Protein AF-A0A8S2ZDP2-F1 (afdb_monomer_lite)

Radius of gyration: 13.37 Å; chains: 1; bounding box: 25×30×28 Å

InterPro domains:
  IPR002108 Actin-depolymerising factor homology domain [PS51263] (1-41)
  IPR029006 ADF-H/Gelsolin-like domain superfamily [G3DSA:3.40.20.10] (1-44)

Secondary structure (DSSP, 8-state):
-HHHHHHHHHHHHH-GGG-------SSGGGSSHHHHHHHHHHHHSPP-

pLDDT: mean 89.66, std 6.99, range [66.69, 96.38]

Foldseek 3Di:
DVCVVCVVVVCVVVDVVPDPDDDDDPDVVCVDPVVVVVVVVVVVDDDD

Structure (mmCIF, N/CA/C/O backbone):
data_AF-A0A8S2ZDP2-F1
#
_entry.id   AF-A0A8S2ZDP2-F1
#
loop_
_atom_site.group_PDB
_atom_site.id
_atom_site.type_symbol
_atom_site.label_atom_id
_atom_site.label_alt_id
_atom_site.label_comp_id
_atom_site.label_asym_id
_atom_site.label_entity_id
_atom_site.label_seq_id
_atom_site.pdbx_PDB_ins_code
_ato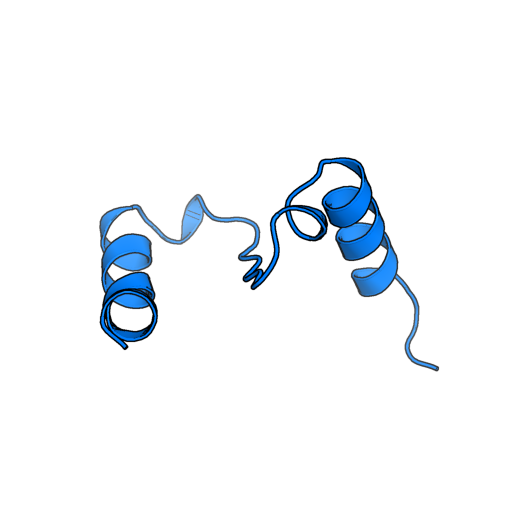m_site.Cartn_x
_atom_site.Cartn_y
_atom_site.Cartn_z
_atom_site.occupancy
_atom_site.B_iso_or_equiv
_atom_site.auth_seq_id
_atom_site.auth_comp_id
_atom_site.auth_asym_id
_atom_site.auth_atom_id
_atom_site.pdbx_PDB_model_num
ATOM 1 N N . MET A 1 1 ? 16.247 1.490 10.245 1.00 74.12 1 MET A N 1
ATOM 2 C CA . MET A 1 1 ? 14.871 0.956 10.389 1.00 74.12 1 MET A CA 1
ATOM 3 C C . MET A 1 1 ? 13.809 2.001 10.759 1.00 74.12 1 MET A C 1
ATOM 5 O O . MET A 1 1 ? 12.653 1.621 10.863 1.00 74.12 1 MET A O 1
ATOM 9 N N . LEU A 1 2 ? 14.139 3.297 10.883 1.00 88.19 2 LEU A N 1
ATOM 10 C CA . LEU A 1 2 ? 13.212 4.324 11.388 1.00 88.19 2 LEU A CA 1
ATOM 11 C C . LEU A 1 2 ? 11.853 4.360 10.660 1.00 88.19 2 LEU A C 1
ATOM 13 O O . LEU A 1 2 ? 10.820 4.219 11.303 1.00 88.19 2 LEU A O 1
ATOM 17 N N . TYR A 1 3 ? 11.847 4.453 9.328 1.00 87.31 3 TYR A N 1
ATOM 18 C CA . TYR A 1 3 ? 10.607 4.554 8.544 1.00 87.31 3 TYR A CA 1
ATOM 19 C C . TYR A 1 3 ? 9.733 3.298 8.597 1.00 87.31 3 TYR A C 1
ATOM 21 O O . TYR A 1 3 ? 8.513 3.398 8.681 1.00 87.31 3 TYR A O 1
ATOM 29 N N . ALA A 1 4 ? 10.346 2.113 8.616 1.00 86.12 4 ALA A N 1
ATOM 30 C CA . ALA A 1 4 ? 9.599 0.868 8.779 1.00 86.12 4 ALA A CA 1
ATOM 31 C C . ALA A 1 4 ? 8.948 0.783 10.171 1.00 86.12 4 ALA A C 1
ATOM 33 O O . ALA A 1 4 ? 7.826 0.300 10.289 1.00 86.12 4 ALA A O 1
ATOM 34 N N . SER A 1 5 ? 9.620 1.295 11.211 1.00 87.50 5 SER A N 1
ATOM 35 C CA . SER A 1 5 ? 9.077 1.329 12.575 1.00 87.50 5 SER A CA 1
ATOM 36 C C . SER A 1 5 ? 8.019 2.415 12.802 1.00 87.50 5 SER A C 1
ATOM 38 O O . SER A 1 5 ? 7.146 2.232 13.644 1.00 87.50 5 SER A O 1
ATOM 40 N N . THR A 1 6 ? 8.055 3.532 12.067 1.00 94.56 6 THR A N 1
ATOM 41 C CA . THR A 1 6 ? 7.147 4.673 12.295 1.00 94.56 6 THR A CA 1
ATOM 42 C C . THR A 1 6 ? 5.922 4.695 11.384 1.00 94.56 6 THR A C 1
ATOM 44 O O . THR A 1 6 ? 4.968 5.418 11.679 1.00 94.56 6 THR A O 1
ATOM 47 N N . VAL A 1 7 ? 5.892 3.891 10.313 1.00 94.25 7 VAL A N 1
ATOM 48 C CA . VAL A 1 7 ? 4.772 3.881 9.3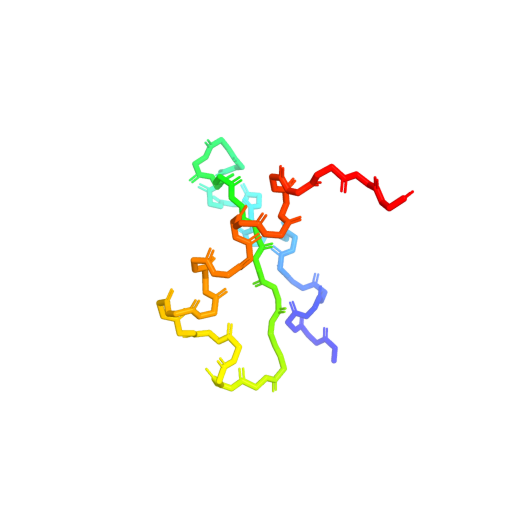55 1.00 94.25 7 VAL A CA 1
ATOM 49 C C . VAL A 1 7 ? 3.433 3.554 10.026 1.00 94.25 7 VAL A C 1
ATOM 51 O O . VAL A 1 7 ? 2.410 4.140 9.686 1.00 94.25 7 VAL A O 1
ATOM 54 N N . ALA A 1 8 ? 3.436 2.676 11.034 1.00 92.44 8 ALA A N 1
ATOM 55 C CA . ALA A 1 8 ? 2.230 2.306 11.770 1.00 92.44 8 ALA A CA 1
ATOM 56 C C . ALA A 1 8 ? 1.644 3.491 12.554 1.00 92.44 8 ALA A C 1
ATOM 58 O O . ALA A 1 8 ? 0.432 3.702 12.536 1.00 92.44 8 ALA A O 1
ATOM 59 N N . THR A 1 9 ? 2.504 4.295 13.186 1.00 95.31 9 THR A N 1
ATOM 60 C CA . THR A 1 9 ? 2.091 5.511 13.894 1.00 95.31 9 THR A CA 1
ATOM 61 C C . THR A 1 9 ? 1.493 6.518 12.918 1.00 95.31 9 THR A C 1
ATOM 63 O O . THR A 1 9 ? 0.384 6.986 13.145 1.00 95.31 9 THR A O 1
ATOM 66 N N . LEU A 1 10 ? 2.158 6.782 11.787 1.00 93.94 10 LEU A N 1
ATOM 67 C CA . LEU A 1 10 ? 1.652 7.708 10.764 1.00 93.94 10 LEU A CA 1
ATOM 68 C C . LEU A 1 10 ? 0.273 7.300 10.237 1.00 93.94 10 LEU A C 1
ATOM 70 O O . LEU A 1 10 ? -0.623 8.133 10.141 1.00 93.94 10 LEU A O 1
ATOM 74 N N . LYS A 1 11 ? 0.078 6.011 9.946 1.00 94.12 11 LYS A N 1
ATOM 75 C CA . LYS A 1 11 ? -1.2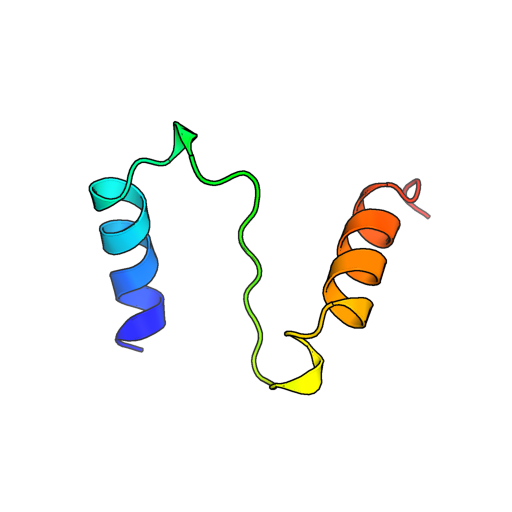15 5.485 9.494 1.00 94.12 11 LYS A CA 1
ATOM 76 C C . LYS A 1 11 ? -2.324 5.698 10.523 1.00 94.12 11 LYS A C 1
ATOM 78 O O . LYS A 1 11 ? -3.454 6.007 10.151 1.00 94.12 11 LYS A O 1
ATOM 83 N N . ARG A 1 12 ? -2.010 5.512 11.808 1.00 94.62 12 ARG A N 1
ATOM 84 C CA . ARG A 1 12 ? -2.967 5.710 12.899 1.00 94.62 12 ARG A CA 1
ATOM 85 C C . ARG A 1 12 ? -3.359 7.179 13.031 1.00 94.62 12 ARG A C 1
ATOM 87 O O . ARG A 1 12 ? -4.548 7.459 13.093 1.00 94.62 12 ARG A O 1
ATOM 94 N N . GLU A 1 13 ? -2.380 8.082 13.041 1.00 96.38 13 GLU A N 1
ATOM 95 C CA . GLU A 1 13 ? -2.627 9.524 13.179 1.00 96.38 13 GLU A CA 1
ATOM 96 C C . GLU A 1 13 ? -3.356 10.111 11.958 1.00 96.38 13 GLU A C 1
ATOM 98 O O . GLU A 1 13 ? -4.167 11.019 12.103 1.00 96.38 13 GLU A O 1
ATOM 103 N N . PHE A 1 14 ? -3.119 9.571 10.758 1.00 95.00 14 PHE A N 1
ATOM 104 C CA . PHE A 1 14 ? -3.834 9.979 9.545 1.00 95.00 14 PHE A CA 1
ATOM 105 C C . PHE A 1 14 ? -5.296 9.497 9.510 1.00 95.00 14 PHE A C 1
ATOM 107 O O . PHE A 1 14 ? -6.169 10.180 8.980 1.00 95.00 14 PHE A O 1
ATOM 114 N N . GLY A 1 15 ? -5.573 8.322 10.080 1.00 94.75 15 GLY A N 1
ATOM 115 C CA . GLY A 1 15 ? -6.887 7.685 10.060 1.00 94.75 15 GLY A CA 1
ATOM 116 C C . GLY A 1 15 ? -6.964 6.552 9.037 1.00 94.75 15 GLY A C 1
ATOM 117 O O . GLY A 1 15 ? -6.983 6.766 7.825 1.00 94.75 15 GLY A O 1
ATOM 118 N N . LEU A 1 16 ? -7.059 5.318 9.541 1.00 91.38 16 LEU A N 1
ATOM 119 C CA . LEU A 1 16 ? -7.041 4.096 8.727 1.00 91.38 16 LEU A CA 1
ATOM 120 C C . LEU A 1 16 ? -8.211 3.996 7.741 1.00 91.38 16 LEU A C 1
ATOM 122 O O . LEU A 1 16 ? -8.048 3.424 6.670 1.00 91.38 16 LEU A O 1
ATOM 126 N N . THR A 1 17 ? -9.362 4.579 8.075 1.00 94.94 17 THR A N 1
ATOM 127 C CA . THR A 1 17 ? -10.574 4.554 7.241 1.00 94.94 17 THR A CA 1
ATOM 128 C C . THR A 1 17 ? -10.364 5.188 5.863 1.00 94.94 17 THR A C 1
ATOM 130 O O . THR A 1 17 ? -11.053 4.831 4.914 1.00 94.94 17 THR A O 1
ATOM 133 N N . TYR A 1 18 ? -9.406 6.109 5.736 1.00 95.06 18 TYR A N 1
ATOM 134 C CA . TYR A 1 18 ? -9.131 6.829 4.491 1.00 95.06 18 TYR A CA 1
ATOM 135 C C . TYR A 1 18 ? -8.037 6.177 3.635 1.00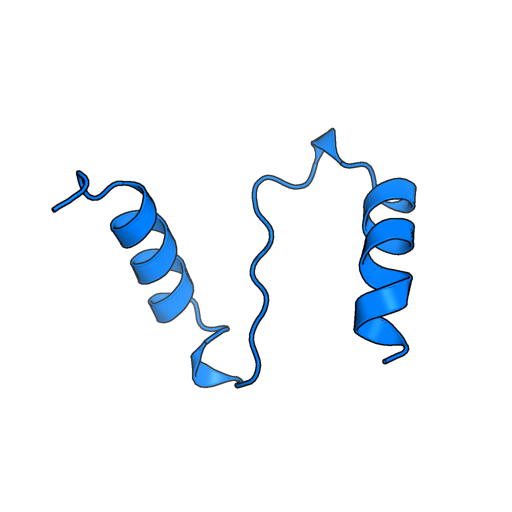 95.06 18 TYR A C 1
ATOM 137 O O . TYR A 1 18 ? -7.728 6.670 2.553 1.00 95.06 18 TYR A O 1
ATOM 145 N N . ILE A 1 19 ? -7.434 5.079 4.103 1.00 94.50 19 ILE A N 1
ATOM 146 C CA . ILE A 1 19 ? -6.364 4.372 3.398 1.00 94.50 19 ILE A CA 1
ATOM 147 C C . ILE A 1 19 ? -6.951 3.102 2.785 1.00 94.50 19 ILE A C 1
ATOM 149 O O . ILE A 1 19 ? -7.207 2.126 3.484 1.00 94.50 19 ILE A O 1
ATOM 153 N N . THR A 1 20 ? -7.136 3.100 1.466 1.00 92.31 20 THR A N 1
ATOM 154 C CA . THR A 1 20 ? -7.680 1.942 0.738 1.00 92.31 20 THR A CA 1
ATOM 155 C C . THR A 1 20 ? -6.663 0.818 0.580 1.00 92.31 20 THR A C 1
ATOM 157 O O . THR A 1 20 ? -7.015 -0.354 0.664 1.00 92.31 20 THR A O 1
ATOM 160 N N . GLN A 1 21 ? -5.393 1.162 0.367 1.00 90.31 21 GLN A N 1
ATOM 161 C CA . GLN A 1 21 ? -4.316 0.196 0.195 1.00 90.31 21 GLN A CA 1
ATOM 162 C C . GLN A 1 21 ? -2.964 0.791 0.577 1.00 90.31 21 GLN A C 1
ATOM 164 O O . GLN A 1 21 ? -2.735 1.995 0.472 1.00 90.31 21 GLN A O 1
ATOM 169 N N . GLU A 1 22 ? -2.051 -0.081 0.992 1.00 90.69 22 GLU A N 1
ATOM 170 C CA . GLU A 1 22 ? -0.671 0.264 1.313 1.00 90.69 22 GLU A CA 1
ATOM 171 C C . GLU A 1 22 ? 0.260 -0.478 0.354 1.00 90.69 22 GLU A C 1
ATOM 173 O O . GLU A 1 22 ? 0.227 -1.705 0.279 1.00 90.69 22 GLU A O 1
ATOM 178 N N . ILE A 1 23 ? 1.103 0.266 -0.363 1.00 91.62 23 ILE A N 1
ATOM 179 C CA . ILE A 1 23 ? 2.141 -0.290 -1.234 1.00 91.62 23 ILE A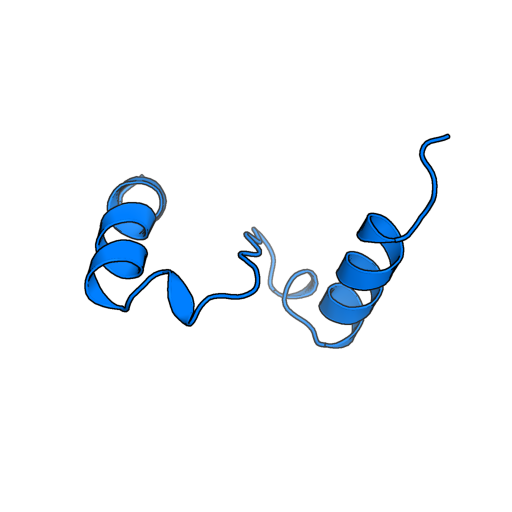 CA 1
ATOM 180 C C . ILE A 1 23 ? 3.492 0.107 -0.652 1.00 91.62 23 ILE A C 1
ATOM 182 O O . ILE A 1 23 ? 3.740 1.285 -0.390 1.00 91.62 23 ILE A O 1
ATOM 186 N N . ARG A 1 24 ? 4.370 -0.877 -0.450 1.00 91.75 24 ARG A N 1
ATOM 187 C CA . ARG A 1 24 ? 5.764 -0.650 -0.063 1.00 91.75 24 ARG A CA 1
ATOM 188 C C . ARG A 1 24 ? 6.655 -0.999 -1.238 1.00 91.75 24 ARG A C 1
ATOM 190 O O . ARG A 1 24 ? 6.541 -2.089 -1.785 1.00 91.75 24 ARG A O 1
ATOM 197 N N . ALA A 1 25 ? 7.528 -0.068 -1.586 1.00 91.56 25 ALA A N 1
ATOM 198 C CA . ALA A 1 25 ? 8.453 -0.186 -2.696 1.00 91.56 25 ALA A CA 1
ATOM 199 C C . ALA A 1 25 ? 9.883 0.067 -2.216 1.00 91.56 25 ALA A C 1
ATOM 201 O O . ALA A 1 25 ? 10.111 0.841 -1.283 1.00 91.56 25 ALA A O 1
ATOM 202 N N . SER A 1 26 ? 10.837 -0.583 -2.871 1.00 92.69 26 SER A N 1
ATOM 203 C CA . SER A 1 26 ? 12.276 -0.383 -2.664 1.00 92.69 26 SER A CA 1
ATOM 204 C C . SER A 1 26 ? 12.940 0.357 -3.830 1.00 92.69 26 SER A C 1
ATOM 206 O O . SER A 1 26 ? 14.061 0.846 -3.692 1.00 92.69 26 SER A O 1
ATOM 208 N N . SER A 1 27 ? 12.228 0.489 -4.956 1.00 92.62 27 SER A N 1
ATOM 209 C CA . SER A 1 27 ? 12.669 1.183 -6.165 1.00 92.62 27 SER A CA 1
ATOM 210 C C . SER A 1 27 ? 11.587 2.118 -6.704 1.00 92.62 27 SER A C 1
ATOM 212 O O . SER A 1 27 ? 10.392 1.854 -6.592 1.00 92.62 27 SER A O 1
ATOM 214 N N . VAL A 1 28 ? 12.000 3.204 -7.361 1.00 92.25 28 VAL A N 1
ATOM 215 C CA . VAL A 1 28 ? 11.084 4.188 -7.967 1.00 92.25 28 VAL A CA 1
ATOM 216 C C . VAL A 1 28 ? 10.222 3.557 -9.066 1.00 92.25 28 VAL A C 1
ATOM 218 O O . VAL A 1 28 ? 9.075 3.952 -9.256 1.00 92.25 28 VAL A O 1
ATOM 221 N N . HIS A 1 29 ? 10.735 2.546 -9.770 1.00 92.06 29 HIS A N 1
ATOM 222 C CA . HIS A 1 29 ? 9.998 1.864 -10.842 1.00 92.06 29 HIS A CA 1
ATOM 223 C C . HIS A 1 29 ? 8.775 1.089 -10.330 1.00 92.06 29 HIS A C 1
ATOM 225 O O . HIS A 1 29 ? 7.818 0.881 -11.074 1.00 92.06 29 HIS A O 1
ATOM 231 N N . GLU A 1 30 ? 8.772 0.723 -9.047 1.00 90.19 30 GLU A N 1
ATOM 232 C CA . GLU A 1 30 ? 7.644 0.068 -8.380 1.00 90.19 30 GLU A CA 1
ATOM 233 C C . GLU A 1 30 ? 6.555 1.074 -7.969 1.00 90.19 30 GLU A C 1
ATOM 235 O O . GLU A 1 30 ? 5.421 0.669 -7.711 1.00 90.19 30 GLU A O 1
ATOM 240 N N . MET A 1 31 ? 6.850 2.381 -7.981 1.00 93.69 31 MET A N 1
ATOM 241 C CA . MET A 1 31 ? 5.940 3.459 -7.577 1.00 93.69 31 MET A CA 1
ATOM 242 C C . MET A 1 31 ? 5.513 4.332 -8.769 1.00 93.69 31 MET A C 1
ATOM 244 O O . MET A 1 31 ? 5.57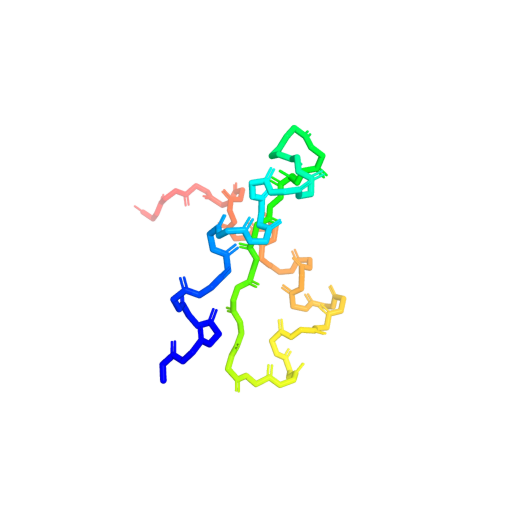6 5.560 -8.735 1.00 93.69 31 MET A O 1
ATOM 248 N N . THR A 1 32 ? 5.083 3.683 -9.850 1.00 95.25 32 THR A N 1
ATOM 249 C CA . THR A 1 32 ? 4.535 4.326 -11.050 1.00 95.25 32 THR A CA 1
ATOM 250 C C . THR A 1 32 ? 3.042 4.029 -11.187 1.00 95.25 32 THR A C 1
ATOM 252 O O . THR A 1 32 ? 2.522 3.074 -10.613 1.00 95.25 32 THR A O 1
ATOM 255 N N . SER A 1 33 ? 2.323 4.816 -11.991 1.00 94.00 33 SER A N 1
ATOM 256 C CA . SER A 1 33 ? 0.920 4.506 -12.313 1.00 94.00 33 SER A CA 1
ATOM 257 C C . SER A 1 33 ? 0.783 3.123 -12.970 1.00 94.00 33 SER A C 1
ATOM 259 O O . SER A 1 33 ? -0.126 2.361 -12.640 1.00 94.00 33 SER A O 1
ATOM 261 N N . ASN A 1 34 ? 1.734 2.753 -13.833 1.00 94.12 34 ASN A N 1
ATOM 262 C CA . ASN A 1 34 ? 1.741 1.450 -14.496 1.00 94.12 34 ASN A CA 1
ATOM 263 C C . ASN A 1 34 ? 1.888 0.300 -13.494 1.00 94.12 34 ASN A C 1
ATOM 265 O O . ASN A 1 34 ? 1.105 -0.650 -13.540 1.00 94.12 34 ASN A O 1
ATOM 269 N N . SER A 1 35 ? 2.852 0.392 -12.574 1.00 92.25 35 SER A N 1
ATOM 270 C CA . SER A 1 35 ? 3.051 -0.634 -11.546 1.00 92.25 35 SER A CA 1
ATOM 271 C C . SER A 1 35 ? 1.867 -0.704 -10.579 1.00 92.25 35 SER A C 1
ATOM 273 O O . SER A 1 35 ? 1.450 -1.799 -10.208 1.00 92.25 35 SER A O 1
ATOM 275 N N . PHE A 1 36 ? 1.243 0.432 -10.252 1.00 92.62 36 PHE A N 1
ATOM 276 C CA . PHE A 1 36 ? 0.007 0.467 -9.473 1.00 92.62 36 PHE A CA 1
ATOM 277 C C . PHE A 1 36 ? -1.122 -0.315 -10.158 1.00 92.62 36 PHE A C 1
ATOM 279 O O . PHE A 1 36 ? -1.730 -1.191 -9.546 1.00 92.62 36 PHE A O 1
ATOM 286 N N . HIS A 1 37 ? -1.384 -0.068 -11.444 1.00 93.12 37 HIS A N 1
ATOM 287 C CA . HIS A 1 37 ? -2.427 -0.795 -12.175 1.00 93.12 37 HIS A CA 1
ATOM 288 C C . HIS A 1 37 ? -2.132 -2.293 -12.296 1.00 93.12 37 HIS A C 1
ATOM 290 O O . HIS A 1 37 ? -3.055 -3.104 -12.213 1.00 93.12 37 HIS A O 1
ATOM 296 N N . GLN A 1 38 ? -0.863 -2.674 -12.465 1.00 90.69 38 GLN A N 1
ATOM 297 C CA . GLN A 1 38 ? -0.458 -4.080 -12.433 1.00 90.69 38 GLN A CA 1
ATOM 298 C C . GLN A 1 38 ? -0.728 -4.713 -11.064 1.00 90.69 38 GLN A C 1
ATOM 300 O O . GLN A 1 38 ? -1.272 -5.812 -11.016 1.00 90.69 38 GLN A O 1
ATOM 305 N N . HIS A 1 39 ? -0.436 -4.004 -9.971 1.00 89.12 39 HIS A N 1
ATOM 306 C CA . HIS A 1 39 ? -0.703 -4.470 -8.610 1.00 89.12 39 HIS A CA 1
ATOM 307 C C . HIS A 1 39 ? -2.197 -4.718 -8.356 1.00 89.12 39 HIS A C 1
ATOM 309 O O . HIS A 1 39 ? -2.571 -5.758 -7.821 1.00 89.12 39 HIS A O 1
ATOM 315 N N . ILE A 1 40 ? -3.075 -3.813 -8.799 1.00 90.38 40 ILE A N 1
ATOM 316 C CA . ILE A 1 40 ? -4.529 -4.023 -8.694 1.00 90.38 40 ILE A CA 1
ATOM 317 C C . ILE A 1 40 ? -4.964 -5.272 -9.471 1.00 90.38 40 ILE A C 1
ATOM 319 O O . ILE A 1 40 ? -5.744 -6.081 -8.973 1.00 90.38 40 ILE A O 1
ATOM 323 N N . ARG A 1 41 ? -4.433 -5.464 -10.686 1.00 88.88 41 ARG A N 1
ATOM 324 C CA . ARG A 1 41 ? -4.752 -6.639 -11.510 1.00 88.88 41 ARG A CA 1
ATOM 325 C C . ARG A 1 41 ? -4.250 -7.937 -10.885 1.00 88.88 41 ARG A C 1
ATOM 327 O O . ARG A 1 41 ? -4.963 -8.930 -10.947 1.00 88.88 41 ARG A O 1
ATOM 334 N N . SER A 1 42 ? -3.064 -7.937 -10.276 1.00 86.00 42 SER A N 1
ATOM 335 C CA . SER A 1 42 ? -2.512 -9.135 -9.639 1.00 86.00 42 SER A CA 1
ATOM 336 C C . SER A 1 42 ? -3.284 -9.536 -8.383 1.00 86.00 42 SER A C 1
ATOM 338 O O . SER A 1 42 ? -3.365 -10.719 -8.088 1.00 86.00 42 SER A O 1
ATOM 340 N N . GLN A 1 43 ? -3.872 -8.578 -7.658 1.00 84.56 43 GLN A N 1
ATOM 341 C CA . GLN A 1 43 ? -4.764 -8.881 -6.532 1.00 84.56 43 GLN A CA 1
ATOM 342 C C . GLN A 1 43 ? -6.104 -9.483 -6.977 1.00 84.56 43 GLN A C 1
ATOM 344 O O . GLN A 1 43 ? -6.695 -10.268 -6.244 1.00 84.56 43 GLN A O 1
ATOM 349 N N . ALA A 1 44 ? -6.586 -9.109 -8.165 1.00 83.00 44 ALA A N 1
ATOM 350 C CA . ALA A 1 44 ? -7.825 -9.630 -8.740 1.00 83.00 44 ALA A CA 1
ATOM 351 C C . ALA A 1 44 ? -7.641 -10.962 -9.490 1.00 83.00 44 ALA A C 1
ATOM 353 O O . ALA A 1 44 ? -8.628 -11.578 -9.896 1.00 83.00 44 ALA A O 1
ATOM 354 N N . ALA A 1 45 ? -6.397 -11.393 -9.716 1.00 77.50 45 ALA A N 1
ATOM 355 C CA . ALA A 1 45 ? -6.118 -12.652 -10.386 1.00 77.50 45 ALA A CA 1
ATOM 356 C C . ALA A 1 45 ? -6.494 -13.828 -9.462 1.00 77.50 45 ALA A C 1
ATOM 358 O O . ALA A 1 45 ? -6.139 -13.806 -8.281 1.00 77.50 45 ALA A O 1
ATOM 359 N N . PRO A 1 46 ? -7.207 -14.854 -9.966 1.00 72.00 46 PRO A N 1
ATOM 360 C CA . PRO A 1 46 ? -7.470 -16.052 -9.183 1.00 72.00 46 PRO A CA 1
ATOM 361 C C . PRO A 1 46 ? -6.141 -16.723 -8.797 1.00 72.00 46 PRO A C 1
ATOM 363 O O . PRO A 1 46 ? -5.181 -16.653 -9.573 1.00 72.00 46 PRO A O 1
ATOM 366 N N . PRO A 1 47 ? -6.061 -17.343 -7.605 1.00 67.12 47 PRO A N 1
ATOM 367 C CA . PRO A 1 47 ? -4.864 -18.068 -7.207 1.00 67.12 47 PRO A CA 1
ATOM 368 C C . PRO A 1 47 ? -4.557 -19.186 -8.222 1.00 67.12 47 PRO A C 1
ATOM 370 O O . PRO A 1 47 ? -5.498 -19.736 -8.803 1.00 67.12 47 PRO A O 1
ATOM 373 N N . PRO A 1 48 ? -3.263 -19.465 -8.466 1.00 66.69 48 PRO A N 1
ATOM 374 C CA . PRO A 1 48 ? -2.819 -20.457 -9.443 1.00 66.69 48 PRO A CA 1
ATOM 375 C C . PRO A 1 48 ? -3.292 -21.877 -9.117 1.00 66.69 48 PRO A C 1
ATOM 377 O O . PRO A 1 48 ? -3.458 -22.192 -7.915 1.00 66.69 48 PRO A O 1
#

Sequence (48 aa):
MLYASTVATLKREFGLTYITQEIRASSVHEMTSNSFHQHIRSQAAPPP

Organism: NCBI:txid392030